Protein AF-N2BVR4-F1 (afdb_monomer_lite)

Structure (mmCIF, N/CA/C/O backbone):
data_AF-N2BVR4-F1
#
_entry.id   AF-N2BVR4-F1
#
loop_
_atom_site.group_PDB
_atom_site.id
_atom_site.type_symbol
_atom_site.label_atom_id
_atom_site.label_alt_id
_atom_site.label_comp_id
_atom_site.label_asym_id
_atom_site.label_entity_id
_atom_site.label_seq_id
_atom_site.pdbx_PDB_ins_code
_atom_site.Cartn_x
_atom_site.Cartn_y
_atom_site.Cartn_z
_atom_site.occupancy
_atom_site.B_iso_or_equiv
_atom_site.auth_seq_id
_atom_site.auth_comp_id
_atom_site.auth_asym_id
_atom_site.auth_atom_id
_atom_site.pdbx_PDB_model_num
ATOM 1 N N . MET A 1 1 ? -0.123 10.149 -19.091 1.00 64.06 1 MET A N 1
ATOM 2 C CA . MET A 1 1 ? 0.369 9.337 -17.965 1.00 64.06 1 MET A CA 1
ATOM 3 C C . MET A 1 1 ? 1.567 8.541 -18.438 1.00 64.06 1 MET A C 1
ATOM 5 O O . MET A 1 1 ? 1.485 7.956 -19.513 1.00 64.06 1 MET A O 1
ATOM 9 N N . SER A 1 2 ? 2.679 8.581 -17.705 1.00 88.75 2 SER A N 1
ATOM 10 C CA . SER A 1 2 ? 3.909 7.861 -18.072 1.00 88.75 2 SER A CA 1
ATOM 11 C C . SER A 1 2 ? 3.976 6.432 -17.514 1.00 88.75 2 SER A C 1
ATOM 13 O O . SER A 1 2 ? 4.759 5.619 -18.011 1.00 88.75 2 SER A O 1
ATOM 15 N N . 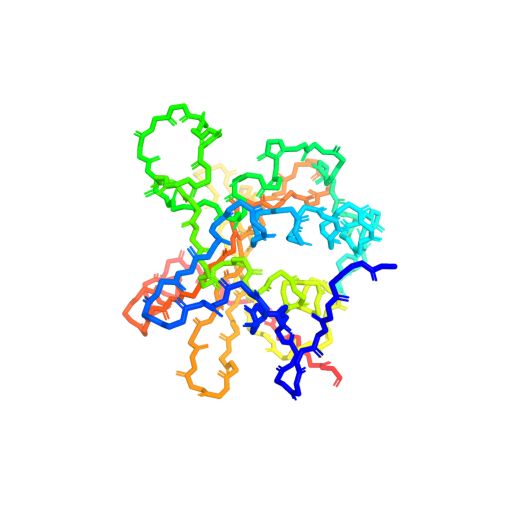TYR A 1 3 ? 3.127 6.110 -16.533 1.00 94.38 3 TYR A N 1
ATOM 16 C CA . TYR A 1 3 ? 3.014 4.784 -15.930 1.00 94.38 3 TYR A CA 1
ATOM 17 C C . TYR A 1 3 ? 1.960 3.899 -16.616 1.00 94.38 3 TYR A C 1
ATOM 19 O O . TYR A 1 3 ? 1.023 4.387 -17.249 1.00 94.38 3 TYR A O 1
ATOM 27 N N . SER A 1 4 ? 2.101 2.585 -16.445 1.00 95.88 4 SER A N 1
ATOM 28 C CA . SER A 1 4 ? 1.130 1.554 -16.837 1.00 95.88 4 SER A CA 1
ATOM 29 C C . SER A 1 4 ? 0.868 0.594 -15.675 1.00 95.88 4 SER A C 1
ATOM 31 O O . SER A 1 4 ? 1.645 0.531 -14.722 1.00 95.88 4 SER A O 1
ATOM 33 N N . ILE A 1 5 ? -0.246 -0.137 -15.745 1.00 96.69 5 ILE A N 1
ATOM 34 C CA . ILE A 1 5 ? -0.585 -1.221 -14.817 1.00 96.69 5 ILE A CA 1
ATOM 35 C C . ILE A 1 5 ? -0.453 -2.541 -15.574 1.00 96.69 5 ILE A C 1
ATOM 37 O O . ILE A 1 5 ? -0.951 -2.654 -16.695 1.00 96.69 5 ILE A O 1
ATOM 41 N N . ASP A 1 6 ? 0.233 -3.518 -14.989 1.00 95.31 6 ASP A N 1
ATOM 42 C CA . ASP A 1 6 ? 0.419 -4.833 -15.594 1.00 95.31 6 ASP A CA 1
ATOM 43 C C . ASP A 1 6 ? -0.846 -5.708 -15.487 1.00 95.31 6 ASP A C 1
ATOM 45 O O . ASP A 1 6 ? -1.824 -5.378 -14.812 1.00 95.31 6 ASP A O 1
ATOM 49 N N . ALA A 1 7 ? -0.825 -6.873 -16.139 1.00 92.50 7 ALA A N 1
ATOM 50 C CA . ALA A 1 7 ? -1.945 -7.818 -16.120 1.00 92.50 7 ALA A CA 1
ATOM 51 C C . ALA A 1 7 ? -2.257 -8.397 -14.722 1.00 92.50 7 ALA A C 1
ATOM 53 O O . ALA A 1 7 ? -3.303 -9.015 -14.530 1.00 92.50 7 ALA A O 1
ATOM 54 N N . SER A 1 8 ? -1.359 -8.227 -13.746 1.00 90.69 8 SER A N 1
ATOM 55 C CA . SER A 1 8 ? -1.571 -8.621 -12.351 1.00 90.69 8 SER A CA 1
ATOM 56 C C . SER A 1 8 ? -2.120 -7.489 -11.481 1.00 90.69 8 SER A C 1
ATOM 58 O O . SER A 1 8 ? -2.390 -7.731 -10.305 1.00 90.69 8 SER A O 1
ATOM 60 N N . GLY A 1 9 ? -2.322 -6.288 -12.032 1.00 92.88 9 GLY A N 1
ATOM 61 C CA . GLY A 1 9 ? -2.790 -5.128 -11.279 1.00 92.88 9 GLY A CA 1
ATOM 62 C C . GLY A 1 9 ? -1.681 -4.411 -10.506 1.00 92.88 9 GLY A C 1
ATOM 63 O O . GLY A 1 9 ? -1.979 -3.688 -9.556 1.00 92.88 9 GLY A O 1
ATOM 64 N N . TYR A 1 10 ? -0.413 -4.610 -10.873 1.00 95.75 10 TYR A N 1
ATOM 65 C CA . TYR A 1 10 ? 0.737 -3.921 -10.287 1.00 95.75 10 TYR A CA 1
ATOM 66 C C . TYR A 1 10 ? 1.239 -2.798 -11.187 1.00 95.75 10 TYR A C 1
ATOM 68 O O . TYR A 1 10 ? 0.970 -2.772 -12.383 1.00 95.75 10 TYR A O 1
ATOM 76 N N . LEU A 1 11 ? 1.968 -1.845 -10.604 1.00 97.19 11 LEU A N 1
ATOM 77 C CA . LEU A 1 11 ? 2.627 -0.797 -11.373 1.00 97.19 11 LEU A CA 1
ATOM 78 C C . LEU A 1 11 ? 3.675 -1.467 -12.260 1.00 97.19 11 LEU A C 1
ATOM 80 O O . LEU A 1 11 ? 4.574 -2.149 -11.764 1.00 97.19 11 LEU A O 1
ATOM 84 N N . ASP A 1 12 ? 3.540 -1.278 -13.564 1.00 96.75 12 ASP A N 1
ATOM 85 C CA . ASP A 1 12 ? 4.411 -1.888 -14.553 1.00 96.75 12 ASP A CA 1
ATOM 86 C C . ASP A 1 12 ? 5.767 -1.173 -14.567 1.00 96.75 12 ASP A C 1
ATOM 88 O O . ASP A 1 12 ? 5.909 -0.041 -15.036 1.00 96.75 12 ASP A O 1
ATOM 92 N N . LEU A 1 13 ? 6.773 -1.861 -14.031 1.00 95.88 13 LEU A N 1
ATOM 93 C CA . LEU A 1 13 ? 8.157 -1.395 -13.978 1.00 95.88 13 LEU A CA 1
ATOM 94 C C . LEU A 1 13 ? 9.025 -1.998 -15.087 1.00 95.88 13 LEU A C 1
ATOM 96 O O . LEU A 1 13 ? 10.242 -1.840 -15.042 1.00 95.88 13 LEU A O 1
ATOM 100 N N . SER A 1 14 ? 8.451 -2.687 -16.080 1.00 94.19 14 SER A N 1
ATOM 101 C CA . SER A 1 14 ? 9.217 -3.354 -17.148 1.00 94.19 14 SER A CA 1
ATOM 102 C C . SER A 1 14 ? 10.212 -2.411 -17.835 1.00 94.19 14 SER A C 1
ATOM 104 O O . SER A 1 14 ? 11.368 -2.772 -18.042 1.00 94.19 14 SER A O 1
ATOM 106 N N . LYS A 1 15 ? 9.808 -1.159 -18.084 1.00 93.19 15 LYS A N 1
ATOM 107 C CA . LYS A 1 15 ? 10.648 -0.106 -18.686 1.00 93.19 15 LYS A CA 1
ATOM 108 C C . LYS A 1 15 ? 11.812 0.352 -17.798 1.00 93.19 15 LYS A C 1
ATOM 110 O O . LYS A 1 15 ? 12.750 0.967 -18.302 1.00 93.19 15 LYS A O 1
ATOM 115 N N . CYS A 1 16 ? 11.753 0.087 -16.494 1.00 94.75 16 CYS A N 1
ATOM 116 C CA . CYS A 1 16 ? 12.830 0.397 -15.558 1.00 94.75 16 CYS A CA 1
ATOM 117 C C . CYS A 1 16 ? 13.961 -0.632 -15.632 1.00 94.75 16 CYS A C 1
ATOM 119 O O . CYS A 1 16 ? 15.093 -0.301 -15.292 1.00 94.75 16 CYS A O 1
ATOM 121 N N . TYR A 1 17 ? 13.698 -1.858 -16.086 1.00 92.75 17 TYR A N 1
ATOM 122 C CA . TYR A 1 17 ? 14.724 -2.892 -16.164 1.00 92.75 17 TYR A CA 1
ATOM 123 C C . TYR A 1 17 ? 15.531 -2.781 -17.462 1.00 92.75 17 TYR A C 1
ATOM 125 O O . TYR A 1 17 ? 14.990 -2.806 -18.566 1.00 92.75 17 TYR A O 1
ATOM 133 N N . LYS A 1 18 ? 16.856 -2.677 -17.326 1.00 87.00 18 LYS A N 1
ATOM 134 C CA . LYS A 1 18 ? 17.826 -2.704 -18.430 1.00 87.00 18 LYS A CA 1
ATOM 135 C C . LYS A 1 18 ? 18.870 -3.776 -18.122 1.00 87.00 18 LYS A C 1
ATOM 137 O O . LYS A 1 18 ? 19.803 -3.553 -17.351 1.00 87.00 18 LYS A O 1
ATOM 142 N N . GLY A 1 19 ? 18.692 -4.963 -18.703 1.00 85.00 19 GLY A N 1
ATOM 143 C CA . GLY A 1 19 ? 19.497 -6.139 -18.364 1.00 85.00 19 GLY A CA 1
ATOM 144 C C . GLY A 1 19 ? 19.236 -6.594 -16.925 1.00 85.00 19 GLY A C 1
ATOM 145 O O . GLY A 1 19 ? 18.087 -6.781 -16.539 1.00 85.00 19 GLY A O 1
ATOM 146 N N . LEU A 1 20 ? 20.297 -6.756 -16.129 1.00 81.25 20 LEU A N 1
ATOM 147 C CA . LEU A 1 20 ? 20.203 -7.162 -14.717 1.00 81.25 20 LEU A CA 1
ATOM 148 C C . LEU A 1 20 ? 19.953 -5.988 -13.751 1.00 81.25 20 LEU A C 1
ATOM 150 O O . LEU A 1 20 ? 19.767 -6.208 -12.557 1.00 81.25 20 LEU A O 1
ATOM 154 N N . GLY A 1 21 ? 19.985 -4.745 -14.241 1.00 87.31 21 GLY A N 1
ATOM 155 C CA . GLY A 1 21 ? 19.800 -3.542 -13.431 1.00 87.31 21 GLY A CA 1
ATOM 156 C C . GLY A 1 21 ? 18.393 -2.958 -13.546 1.00 87.31 21 GLY A C 1
ATOM 157 O O . GLY A 1 21 ? 17.755 -3.056 -14.594 1.00 87.31 21 GLY A O 1
ATOM 158 N N . CYS A 1 22 ? 17.937 -2.297 -12.480 1.00 92.38 22 CYS A N 1
ATOM 159 C CA . CYS A 1 22 ? 16.724 -1.482 -12.479 1.00 92.38 22 CYS A CA 1
ATOM 160 C C . CYS A 1 22 ? 17.088 0.003 -12.354 1.00 92.38 22 CYS A C 1
ATOM 162 O O . CYS A 1 22 ? 17.832 0.395 -11.456 1.00 92.38 22 CYS A O 1
ATOM 164 N N . ASP A 1 23 ? 16.522 0.835 -13.220 1.00 95.75 23 ASP A N 1
ATOM 165 C CA . ASP A 1 23 ? 16.571 2.289 -13.138 1.00 95.75 23 ASP A CA 1
ATOM 166 C C . ASP A 1 23 ? 15.647 2.770 -12.008 1.00 95.75 23 ASP A C 1
ATOM 168 O O . ASP A 1 23 ? 14.432 2.921 -12.170 1.00 95.75 23 ASP A O 1
ATOM 172 N N . LEU A 1 24 ? 16.232 2.957 -10.823 1.00 95.31 24 LEU A N 1
ATOM 173 C CA . LEU A 1 24 ? 15.505 3.355 -9.615 1.00 95.31 24 LEU A CA 1
ATOM 174 C C . LEU A 1 24 ? 15.000 4.802 -9.680 1.00 95.31 24 LEU A C 1
ATOM 176 O O . LEU A 1 24 ? 14.004 5.122 -9.032 1.00 95.31 24 LEU A O 1
ATOM 180 N N . PHE A 1 25 ? 15.632 5.671 -10.474 1.00 95.50 25 PHE A N 1
ATOM 181 C CA . PHE A 1 25 ? 15.134 7.030 -10.690 1.00 95.50 25 PHE A CA 1
ATOM 182 C C . PHE A 1 25 ? 13.867 7.011 -11.539 1.00 95.50 25 PHE A C 1
ATOM 184 O O . PHE A 1 25 ? 12.884 7.663 -11.185 1.00 95.50 25 PHE A O 1
ATOM 191 N N . LEU A 1 26 ? 13.852 6.207 -12.606 1.00 95.81 26 LEU A N 1
ATOM 192 C CA . LEU A 1 26 ? 12.653 6.024 -13.413 1.00 95.81 26 LEU A CA 1
ATOM 193 C C . LEU A 1 26 ? 11.526 5.378 -12.595 1.00 95.81 26 LEU A C 1
ATOM 195 O O . LEU A 1 26 ? 10.414 5.898 -12.590 1.00 95.81 26 LEU A O 1
ATOM 199 N N . ALA A 1 27 ? 11.810 4.306 -11.844 1.00 96.94 27 ALA A N 1
ATOM 200 C CA . ALA A 1 27 ? 10.814 3.659 -10.983 1.00 96.94 27 ALA A CA 1
ATOM 201 C C . ALA A 1 27 ? 10.236 4.631 -9.939 1.00 96.94 27 ALA A C 1
ATOM 203 O O . ALA A 1 27 ? 9.022 4.682 -9.731 1.00 96.94 27 ALA A O 1
ATOM 204 N N . SER A 1 28 ? 11.097 5.450 -9.325 1.00 96.69 28 SER A N 1
ATOM 205 C CA . SER A 1 28 ? 10.692 6.512 -8.406 1.00 96.69 28 SER A CA 1
ATOM 206 C C . SER A 1 28 ? 9.752 7.508 -9.093 1.00 96.69 28 SER A C 1
ATOM 208 O O . SER A 1 28 ? 8.644 7.720 -8.600 1.00 96.69 28 SER A O 1
ATOM 210 N N . SER A 1 29 ? 10.118 8.028 -10.269 1.00 96.69 29 SER A N 1
ATOM 211 C CA . SER A 1 29 ? 9.285 8.983 -11.013 1.00 96.69 29 SER A CA 1
ATOM 212 C C . SER A 1 29 ? 7.917 8.411 -11.394 1.00 96.69 29 SER A C 1
ATOM 214 O O . SER A 1 29 ? 6.905 9.076 -11.182 1.00 96.69 29 SER A O 1
ATOM 216 N N . LEU A 1 30 ? 7.868 7.175 -11.907 1.00 97.31 30 LEU A N 1
ATOM 217 C CA . LEU A 1 30 ? 6.611 6.510 -12.275 1.00 97.31 30 LEU A CA 1
ATOM 218 C C . LEU A 1 30 ? 5.701 6.329 -11.056 1.00 97.31 30 LEU A C 1
ATOM 220 O O . LEU A 1 30 ? 4.505 6.611 -11.109 1.00 97.31 30 LEU A O 1
ATOM 224 N N . SER A 1 31 ? 6.282 5.894 -9.936 1.00 97.38 31 SER A N 1
ATOM 225 C CA . SER A 1 31 ? 5.542 5.678 -8.692 1.00 97.38 31 SER A CA 1
ATOM 226 C C . SER A 1 31 ? 5.003 6.977 -8.096 1.00 97.38 31 SER A C 1
ATOM 228 O O . SER A 1 31 ? 3.892 6.994 -7.570 1.00 97.38 31 SER A O 1
ATOM 230 N N . LYS A 1 32 ? 5.769 8.069 -8.210 1.00 97.38 32 LYS A N 1
ATOM 231 C CA . LYS A 1 32 ? 5.372 9.400 -7.753 1.00 97.38 32 LYS A CA 1
ATOM 232 C C . LYS A 1 32 ? 4.208 9.924 -8.585 1.00 97.38 32 LYS A C 1
ATOM 234 O O . LYS A 1 32 ? 3.221 10.387 -8.021 1.00 97.38 32 LYS A O 1
ATOM 239 N N . GLU A 1 33 ? 4.290 9.799 -9.910 1.00 97.81 33 GLU A N 1
ATOM 240 C CA . GLU A 1 33 ? 3.196 10.187 -10.803 1.00 97.81 33 GLU A CA 1
ATOM 241 C C . GLU A 1 33 ? 1.919 9.396 -10.493 1.00 97.81 33 GLU A C 1
ATOM 243 O O . GLU A 1 33 ? 0.862 10.005 -10.328 1.00 97.81 33 GLU A O 1
ATOM 248 N N . PHE A 1 34 ? 2.010 8.069 -10.332 1.00 98.25 34 PHE A N 1
ATOM 249 C CA . PHE A 1 34 ? 0.868 7.245 -9.922 1.00 98.25 34 PHE A CA 1
ATOM 250 C C . PHE A 1 34 ? 0.286 7.719 -8.587 1.00 98.25 34 PHE A C 1
ATOM 252 O O . PHE A 1 34 ? -0.909 7.963 -8.478 1.00 98.25 34 PHE A O 1
ATOM 259 N N . TYR A 1 35 ? 1.126 7.905 -7.568 1.00 97.94 35 TYR A N 1
ATOM 260 C CA . TYR A 1 35 ? 0.682 8.307 -6.236 1.00 97.94 35 TYR A CA 1
ATOM 261 C C . TYR A 1 35 ? -0.105 9.629 -6.245 1.00 97.94 35 TYR A C 1
ATOM 263 O O . TYR A 1 35 ? -1.204 9.711 -5.690 1.00 97.94 35 TYR A O 1
ATOM 271 N N . PHE A 1 36 ? 0.422 10.660 -6.906 1.00 97.75 36 PHE A N 1
ATOM 272 C CA . PHE A 1 36 ? -0.225 11.973 -6.935 1.00 97.75 36 PHE A CA 1
ATOM 273 C C . PHE A 1 36 ? -1.429 12.049 -7.877 1.00 97.75 36 PHE A C 1
ATOM 275 O O . PHE A 1 36 ? -2.270 12.924 -7.690 1.00 97.75 36 PHE A O 1
ATOM 282 N N . SER A 1 37 ? -1.545 11.148 -8.855 1.00 97.38 37 SER A N 1
ATOM 283 C CA . SER A 1 37 ? -2.722 11.087 -9.732 1.00 97.38 37 SER A CA 1
ATOM 284 C C . SER A 1 37 ? -3.841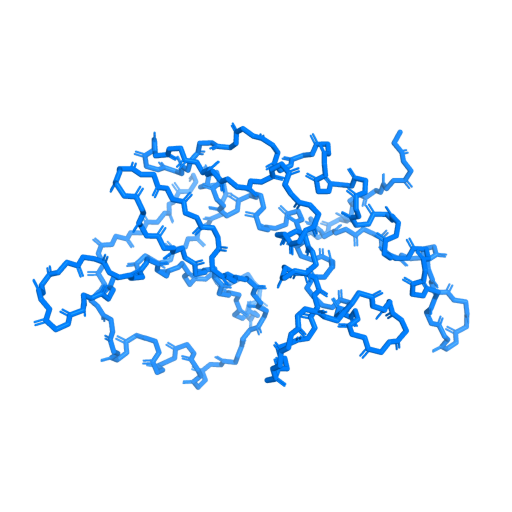 10.204 -9.178 1.00 97.38 37 SER A C 1
ATOM 286 O O . SER A 1 37 ? -5.009 10.544 -9.326 1.00 97.38 37 SER A O 1
ATOM 288 N N . GLU A 1 38 ? -3.506 9.102 -8.503 1.00 97.69 38 GLU A N 1
ATOM 289 C CA . GLU A 1 38 ? -4.463 8.020 -8.239 1.00 97.69 38 GLU A CA 1
ATOM 290 C C . GLU A 1 38 ? -4.797 7.800 -6.766 1.00 97.69 38 GLU A C 1
ATOM 292 O O . GLU A 1 38 ? -5.816 7.174 -6.466 1.00 97.69 38 GLU A O 1
ATOM 297 N N . LEU A 1 39 ? -3.950 8.267 -5.844 1.00 97.06 39 LEU A N 1
ATOM 298 C CA . LEU A 1 39 ? -4.131 8.056 -4.405 1.00 97.06 39 LEU A CA 1
ATOM 299 C C . LEU A 1 39 ? -4.639 9.307 -3.682 1.00 97.06 39 LEU A C 1
ATOM 301 O O . LEU A 1 39 ? -4.560 9.377 -2.466 1.00 97.06 39 LEU A O 1
ATOM 305 N N . GLN A 1 40 ? -5.169 10.300 -4.391 1.00 96.50 40 GLN A N 1
ATOM 306 C CA . GLN A 1 40 ? -5.695 11.516 -3.765 1.00 96.50 40 GLN A CA 1
ATOM 307 C C . GLN A 1 40 ? -7.177 11.366 -3.408 1.00 96.50 40 GLN A C 1
ATOM 309 O O . GLN A 1 40 ? -7.925 10.700 -4.121 1.00 96.50 40 GLN A O 1
ATOM 314 N N . ASN A 1 41 ? -7.603 12.019 -2.321 1.00 94.19 41 ASN A N 1
ATOM 315 C CA . ASN A 1 41 ? -9.008 12.112 -1.890 1.00 94.19 41 ASN A CA 1
ATOM 316 C C . ASN A 1 41 ? -9.735 10.757 -1.776 1.00 94.19 41 ASN A C 1
ATOM 318 O O . ASN A 1 41 ? -10.922 10.652 -2.087 1.00 94.19 41 ASN A O 1
ATOM 322 N N . LEU A 1 42 ? -9.025 9.710 -1.349 1.00 96.12 42 LEU A N 1
ATOM 323 C CA . LEU A 1 42 ? -9.607 8.380 -1.215 1.00 96.12 42 LEU A CA 1
ATOM 324 C C . LEU A 1 42 ? -10.583 8.313 -0.034 1.00 96.12 42 LEU A C 1
ATOM 326 O O . LEU A 1 42 ? -10.322 8.837 1.051 1.00 96.12 42 LEU A O 1
ATOM 330 N N . ILE A 1 43 ? -11.681 7.594 -0.252 1.00 97.44 43 ILE A N 1
ATOM 331 C CA . ILE A 1 43 ? -12.621 7.171 0.784 1.00 97.44 43 ILE A CA 1
ATOM 332 C C . ILE A 1 43 ? -12.444 5.665 0.940 1.00 97.44 43 ILE A C 1
ATOM 334 O O . ILE A 1 43 ? -12.495 4.926 -0.042 1.00 97.44 43 ILE A O 1
ATOM 338 N N . ALA A 1 44 ? -12.170 5.223 2.163 1.00 97.25 44 ALA A N 1
ATOM 339 C CA . ALA A 1 44 ? -11.965 3.822 2.474 1.00 97.25 44 ALA A CA 1
ATOM 340 C C . ALA A 1 44 ? -13.253 3.004 2.277 1.00 97.25 44 ALA A C 1
ATOM 342 O O . ALA A 1 44 ? -14.357 3.546 2.236 1.00 97.25 44 ALA A O 1
ATOM 343 N N . TRP A 1 45 ? -13.111 1.681 2.230 1.00 96.56 45 TRP A N 1
ATOM 344 C CA . TRP A 1 45 ? -14.208 0.716 2.075 1.00 96.56 45 TRP A CA 1
ATOM 345 C C . TRP A 1 45 ? -15.371 0.884 3.073 1.00 96.56 45 TRP A C 1
ATOM 347 O O . TRP A 1 45 ? -16.473 0.412 2.811 1.00 96.56 45 TRP A O 1
ATOM 357 N N . ASP A 1 46 ? -15.134 1.503 4.232 1.00 95.69 46 ASP A N 1
ATOM 358 C CA . ASP A 1 46 ? -16.132 1.744 5.279 1.00 95.69 46 ASP A CA 1
ATOM 359 C C . ASP A 1 46 ? -16.704 3.174 5.269 1.00 95.69 46 ASP A C 1
ATOM 361 O O . ASP A 1 46 ? -17.421 3.556 6.193 1.00 95.69 46 ASP A O 1
ATOM 365 N N . GLY A 1 47 ? -16.400 3.966 4.236 1.00 96.94 47 GLY A N 1
ATOM 366 C CA . GLY A 1 47 ? -16.842 5.355 4.100 1.00 96.94 47 GLY A CA 1
ATOM 367 C C . GLY A 1 47 ? -15.945 6.380 4.800 1.00 96.94 47 GLY A C 1
ATOM 368 O O . GLY A 1 47 ? -16.232 7.574 4.742 1.00 96.94 47 GLY A O 1
ATOM 369 N N . THR A 1 48 ? -14.855 5.956 5.446 1.00 97.06 48 THR A N 1
ATOM 370 C CA . THR A 1 48 ? -13.941 6.860 6.160 1.00 97.06 48 THR A CA 1
ATOM 371 C C . THR A 1 48 ? -12.964 7.547 5.204 1.00 97.06 48 THR A C 1
ATOM 373 O O . THR A 1 48 ? -12.311 6.887 4.396 1.00 97.06 48 THR A O 1
ATOM 376 N N . HIS A 1 49 ? -12.793 8.866 5.315 1.00 97.44 49 HIS A N 1
ATOM 377 C CA . HIS A 1 49 ? -11.797 9.600 4.527 1.00 97.44 49 HIS A CA 1
ATOM 378 C C . HIS A 1 49 ? -10.360 9.198 4.882 1.00 97.44 49 HIS A C 1
ATOM 380 O O . HIS A 1 49 ? -10.037 8.963 6.049 1.00 97.44 49 HIS A O 1
ATOM 386 N N . ILE A 1 50 ? -9.488 9.164 3.870 1.00 97.50 50 ILE A N 1
ATOM 387 C CA . ILE A 1 50 ? -8.048 8.960 4.042 1.00 97.50 50 ILE A CA 1
ATOM 388 C C . ILE A 1 50 ? -7.316 10.275 3.764 1.00 97.50 50 ILE A C 1
ATOM 390 O O . ILE A 1 50 ? -7.369 10.806 2.655 1.00 97.50 50 ILE A O 1
ATOM 394 N N . ILE A 1 51 ? -6.608 10.782 4.770 1.00 96.88 51 ILE A N 1
ATOM 395 C CA . ILE A 1 51 ? -5.923 12.080 4.733 1.00 96.88 51 ILE A CA 1
ATOM 396 C C . ILE A 1 51 ? -4.396 11.932 4.631 1.00 96.88 51 ILE A C 1
ATOM 398 O O . ILE A 1 51 ? -3.849 10.830 4.696 1.00 96.88 51 ILE A O 1
ATOM 402 N N . ASN A 1 52 ? -3.703 13.070 4.501 1.00 95.38 52 ASN A N 1
ATOM 403 C CA . ASN A 1 52 ? -2.247 13.210 4.335 1.00 95.38 52 ASN A CA 1
ATOM 404 C C . ASN A 1 52 ? -1.678 12.690 3.005 1.00 95.38 52 ASN A C 1
ATOM 406 O O . ASN A 1 52 ? -0.462 12.644 2.833 1.00 95.38 52 ASN A O 1
ATOM 410 N N . LEU A 1 53 ? -2.524 12.352 2.033 1.00 96.44 53 LEU A N 1
ATOM 411 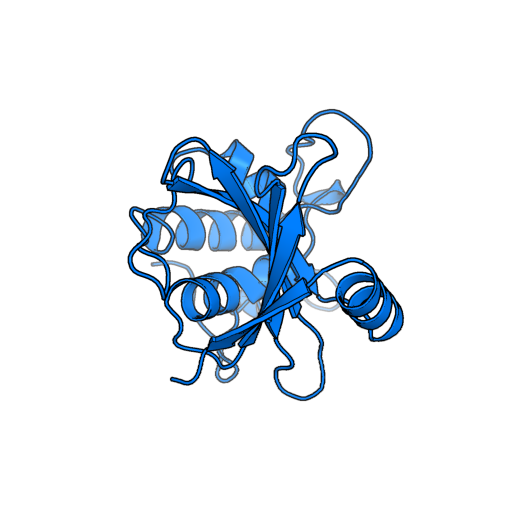C CA . LEU A 1 53 ? -2.068 11.825 0.745 1.00 96.44 53 LEU A CA 1
ATOM 412 C C . LEU A 1 53 ? -1.482 12.904 -0.187 1.00 96.44 53 LEU A C 1
ATOM 414 O O . LEU A 1 53 ? -0.793 12.573 -1.148 1.00 96.44 53 LEU A O 1
ATOM 418 N N . GLN A 1 54 ? -1.644 14.185 0.146 1.00 96.19 54 GLN A N 1
ATOM 419 C CA . GLN A 1 54 ? -1.089 15.321 -0.594 1.00 96.19 54 GLN A CA 1
ATOM 420 C C . GLN A 1 54 ? 0.422 15.530 -0.400 1.00 96.19 54 GLN A C 1
ATOM 422 O O . GLN A 1 54 ? 1.014 16.366 -1.081 1.00 96.19 54 GLN A O 1
ATOM 427 N N . TYR A 1 55 ? 1.058 14.824 0.541 1.00 94.94 55 TYR A N 1
ATOM 428 C CA . TYR A 1 55 ? 2.465 15.046 0.877 1.00 94.94 55 TYR A CA 1
ATOM 429 C C . TYR A 1 55 ? 3.402 14.044 0.201 1.00 94.94 55 TYR A C 1
ATOM 431 O O . TYR A 1 55 ? 3.168 12.835 0.195 1.00 94.94 55 TYR A O 1
ATOM 439 N N . GLU A 1 56 ? 4.532 14.548 -0.299 1.00 94.38 56 GLU A N 1
ATOM 440 C CA . GLU A 1 56 ? 5.598 13.715 -0.865 1.00 94.38 56 GLU A CA 1
ATOM 441 C C . GLU A 1 56 ? 6.270 12.822 0.186 1.00 94.38 56 GLU A C 1
ATOM 443 O O . GLU A 1 56 ? 6.674 11.705 -0.124 1.00 94.38 56 GLU A O 1
ATOM 448 N N . SER A 1 57 ? 6.343 13.277 1.438 1.00 91.75 57 SER A N 1
ATOM 449 C CA . SER A 1 57 ? 6.815 12.471 2.569 1.00 91.75 57 SER A CA 1
ATOM 450 C C . SER A 1 57 ? 5.985 11.197 2.740 1.00 91.75 57 SER A C 1
ATOM 452 O O . SER A 1 57 ? 6.524 10.102 2.878 1.00 91.75 57 SER A O 1
ATOM 454 N N . THR A 1 58 ? 4.659 11.302 2.611 1.00 93.38 58 THR A N 1
ATOM 455 C CA . THR A 1 58 ? 3.761 10.145 2.670 1.00 93.38 58 THR A CA 1
ATOM 456 C C . THR A 1 58 ? 4.011 9.174 1.520 1.00 93.38 58 THR A C 1
ATOM 458 O O . THR A 1 58 ? 4.070 7.968 1.758 1.00 93.38 58 THR A O 1
ATOM 461 N N . TRP A 1 59 ? 4.256 9.667 0.303 1.00 95.50 59 TRP A N 1
ATOM 462 C CA . TRP A 1 59 ? 4.702 8.808 -0.797 1.00 95.50 59 TRP A CA 1
ATOM 463 C C . TRP A 1 59 ? 6.021 8.103 -0.463 1.00 95.50 59 TRP A C 1
ATOM 465 O O . TRP A 1 59 ? 6.072 6.873 -0.521 1.00 95.50 59 TRP A O 1
ATOM 475 N N . TRP A 1 60 ? 7.053 8.842 -0.040 1.00 93.56 60 TRP A N 1
ATOM 476 C CA . TRP A 1 60 ? 8.351 8.277 0.342 1.00 93.56 60 TRP A CA 1
ATOM 477 C C . TRP A 1 60 ? 8.217 7.189 1.406 1.00 93.56 60 TRP A C 1
ATOM 479 O O . TRP A 1 60 ? 8.811 6.118 1.274 1.00 93.56 60 TRP A O 1
ATOM 489 N N . HIS A 1 61 ? 7.392 7.413 2.423 1.00 91.25 61 HIS A N 1
ATOM 490 C CA . HIS A 1 61 ? 7.119 6.445 3.483 1.00 91.25 61 HIS A CA 1
ATOM 491 C C . HIS A 1 61 ? 6.447 5.153 2.978 1.00 91.25 61 HIS A C 1
ATOM 493 O O . HIS A 1 61 ? 6.658 4.053 3.515 1.00 91.25 61 HIS A O 1
ATOM 499 N N . LEU A 1 62 ? 5.644 5.250 1.916 1.00 93.88 62 LEU A N 1
ATOM 500 C CA . LEU A 1 62 ? 4.996 4.099 1.288 1.00 93.88 62 LEU A CA 1
ATOM 501 C C . LEU A 1 62 ? 5.921 3.311 0.368 1.00 93.88 62 LEU A C 1
ATOM 503 O O . LEU A 1 62 ? 5.769 2.094 0.304 1.00 93.88 62 LEU A O 1
ATOM 507 N N . VAL A 1 63 ? 6.862 3.968 -0.311 1.00 94.69 63 VAL A N 1
ATOM 508 C CA . VAL A 1 63 ? 7.715 3.319 -1.320 1.00 94.69 63 VAL A CA 1
ATOM 509 C C . VAL A 1 63 ? 9.128 2.993 -0.844 1.00 94.69 63 VAL A C 1
ATOM 511 O O . VAL A 1 63 ? 9.861 2.326 -1.566 1.00 94.69 63 VAL A O 1
ATOM 514 N N . SER A 1 64 ? 9.533 3.442 0.345 1.00 91.88 64 SER A N 1
ATOM 515 C CA . SER A 1 64 ? 10.882 3.191 0.873 1.00 91.88 64 SER A CA 1
ATOM 516 C C . SER A 1 64 ? 10.983 1.903 1.683 1.00 91.88 64 SER A C 1
ATOM 518 O O . SER A 1 64 ? 9.997 1.407 2.215 1.00 91.88 64 SER A O 1
ATOM 520 N N . ARG A 1 65 ? 12.192 1.388 1.882 1.00 87.25 65 ARG A N 1
ATOM 521 C CA . ARG A 1 65 ? 12.476 0.370 2.899 1.00 87.25 65 ARG A CA 1
ATOM 522 C C . ARG A 1 65 ? 12.209 0.933 4.296 1.00 87.25 65 ARG A C 1
ATOM 524 O O . ARG A 1 65 ? 12.427 2.116 4.556 1.00 87.25 65 ARG A O 1
ATOM 531 N N . HIS A 1 66 ? 11.753 0.076 5.207 1.00 76.38 66 HIS A N 1
ATOM 532 C CA . HIS A 1 66 ? 11.628 0.440 6.619 1.00 76.38 66 HIS A CA 1
ATOM 533 C C . HIS A 1 66 ? 13.013 0.488 7.260 1.00 76.38 66 HIS A C 1
ATOM 535 O O . HIS A 1 66 ? 13.590 -0.549 7.579 1.00 76.38 66 HIS A O 1
ATOM 541 N N . GLU A 1 67 ? 13.537 1.691 7.465 1.00 68.56 67 GLU A N 1
ATOM 542 C CA . GLU A 1 67 ? 14.793 1.921 8.178 1.00 68.56 67 GLU A CA 1
ATOM 543 C C . GLU A 1 67 ? 14.556 2.803 9.407 1.00 68.56 67 GLU A C 1
ATOM 545 O O . GLU A 1 67 ? 13.735 3.720 9.387 1.00 68.56 67 GLU A O 1
ATOM 550 N N . MET A 1 68 ? 15.284 2.539 10.497 1.00 57.19 68 MET A N 1
ATOM 551 C CA . MET A 1 68 ? 15.254 3.416 11.669 1.00 57.19 68 MET A CA 1
ATOM 552 C C . MET A 1 68 ? 15.991 4.727 11.356 1.00 57.19 68 MET A C 1
ATOM 554 O O . MET A 1 68 ? 17.176 4.707 11.027 1.00 57.19 68 MET A O 1
ATOM 558 N N . GLY A 1 69 ? 15.306 5.868 11.467 1.00 60.62 69 GLY A N 1
ATOM 559 C CA . GLY A 1 69 ? 15.889 7.195 11.241 1.00 60.62 69 GLY A CA 1
ATOM 560 C C . GLY A 1 69 ? 14.926 8.177 10.570 1.00 60.62 69 GLY A C 1
ATOM 561 O O . GLY A 1 69 ? 13.751 7.874 10.384 1.00 60.62 69 GLY A O 1
ATOM 562 N N . ARG A 1 70 ? 15.419 9.379 10.234 1.00 58.22 70 ARG A N 1
ATOM 563 C CA . ARG A 1 70 ? 14.658 10.374 9.451 1.00 58.22 70 ARG A CA 1
ATOM 564 C C . ARG A 1 70 ? 14.329 9.831 8.058 1.00 58.22 70 ARG A C 1
ATOM 566 O O . ARG A 1 70 ? 15.072 8.996 7.550 1.00 58.22 70 ARG A O 1
ATOM 573 N N . GLU A 1 71 ? 13.268 10.358 7.443 1.00 62.12 71 GLU A N 1
ATOM 574 C CA . GLU A 1 71 ? 12.915 10.073 6.047 1.00 62.12 71 GLU A CA 1
ATOM 575 C C . GLU A 1 71 ? 14.122 10.267 5.136 1.00 62.12 71 GLU A C 1
ATOM 577 O O . GLU A 1 71 ? 14.747 11.331 5.113 1.00 62.12 71 GLU A O 1
ATOM 582 N N . LYS A 1 72 ? 14.458 9.216 4.391 1.00 67.25 72 LYS A N 1
ATOM 583 C CA . LYS A 1 72 ? 15.609 9.225 3.509 1.00 67.25 72 LYS A CA 1
ATOM 584 C C . LYS A 1 72 ? 15.141 9.259 2.053 1.00 67.25 72 LYS A C 1
ATOM 586 O O . LYS A 1 72 ? 14.725 8.256 1.485 1.00 67.25 72 LYS A O 1
ATOM 591 N N . MET A 1 73 ? 15.230 10.435 1.440 1.00 80.81 73 MET A N 1
ATOM 592 C CA . MET A 1 73 ? 14.718 10.722 0.093 1.00 80.81 73 MET A CA 1
ATOM 593 C C . MET A 1 73 ? 15.777 10.454 -0.988 1.00 80.81 73 MET A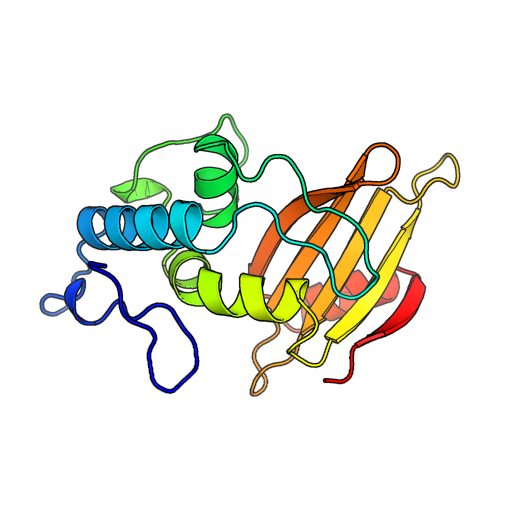 C 1
ATOM 595 O O . MET A 1 73 ? 16.181 11.350 -1.723 1.00 80.81 73 MET A O 1
ATOM 599 N N . ASN A 1 74 ? 16.289 9.221 -1.051 1.00 84.88 74 ASN A N 1
ATOM 600 C CA . ASN A 1 74 ? 17.241 8.811 -2.093 1.00 84.88 74 ASN A CA 1
ATOM 601 C C . ASN A 1 74 ? 16.757 7.512 -2.754 1.00 84.88 74 ASN A C 1
ATOM 603 O O . ASN A 1 74 ? 16.774 6.468 -2.092 1.00 84.88 74 ASN A O 1
ATOM 607 N N . PRO A 1 75 ? 16.353 7.554 -4.040 1.00 84.62 75 PRO A N 1
ATOM 608 C CA . PRO A 1 75 ? 15.867 6.375 -4.743 1.00 84.62 75 PRO A CA 1
ATOM 609 C C . PRO A 1 75 ? 16.871 5.220 -4.763 1.00 84.62 75 PRO A C 1
ATOM 611 O O . PRO A 1 75 ? 16.472 4.068 -4.646 1.00 84.62 75 PRO A O 1
ATOM 614 N N . LEU A 1 76 ? 18.169 5.518 -4.876 1.00 86.38 76 LEU A N 1
ATOM 615 C CA . LEU A 1 76 ? 19.208 4.500 -5.053 1.00 86.38 76 LEU A CA 1
ATOM 616 C C . LEU A 1 76 ? 19.400 3.610 -3.828 1.00 86.38 76 LEU A C 1
ATOM 618 O O . LEU A 1 76 ? 19.792 2.454 -3.957 1.00 86.38 76 LEU A O 1
ATOM 622 N N . THR A 1 77 ? 19.154 4.151 -2.639 1.00 84.19 77 THR A N 1
ATOM 623 C CA . THR A 1 77 ? 19.445 3.461 -1.380 1.00 84.19 77 THR A CA 1
ATOM 624 C C . THR A 1 77 ? 18.186 3.051 -0.633 1.00 84.19 77 THR A C 1
ATOM 626 O O . THR A 1 77 ? 18.229 2.082 0.120 1.00 84.19 77 THR A O 1
ATOM 629 N N . HIS A 1 78 ? 17.068 3.751 -0.838 1.00 89.19 78 HIS A N 1
ATOM 630 C CA . HIS A 1 78 ? 15.884 3.570 0.002 1.00 89.19 78 HIS A CA 1
ATOM 631 C C . HIS A 1 78 ? 14.675 3.032 -0.743 1.00 89.19 78 HIS A C 1
ATOM 633 O O . HIS A 1 78 ? 13.809 2.466 -0.086 1.00 89.19 78 HIS A O 1
ATOM 639 N N . LEU A 1 79 ? 14.594 3.168 -2.070 1.00 92.94 79 LEU A N 1
ATOM 640 C CA . LEU A 1 79 ? 13.421 2.708 -2.807 1.00 92.94 79 LEU A CA 1
ATOM 641 C C . LEU A 1 79 ? 13.270 1.185 -2.685 1.00 92.94 79 LEU A C 1
ATOM 643 O O . LEU A 1 79 ? 14.212 0.417 -2.891 1.00 92.94 79 LEU A O 1
ATOM 647 N N . ASP A 1 80 ? 12.062 0.750 -2.356 1.00 94.06 80 ASP A N 1
ATOM 648 C CA . ASP A 1 80 ? 11.672 -0.649 -2.315 1.00 94.06 80 ASP A CA 1
ATOM 649 C C . ASP A 1 80 ? 10.757 -0.947 -3.506 1.00 94.06 80 ASP A C 1
ATOM 651 O O . ASP A 1 80 ? 9.583 -0.570 -3.526 1.00 94.06 80 ASP A O 1
ATOM 655 N N . LEU A 1 81 ? 11.301 -1.638 -4.510 1.00 95.06 81 LEU A N 1
ATOM 656 C CA . LEU A 1 81 ? 10.582 -1.969 -5.741 1.00 95.06 81 LEU A CA 1
ATOM 657 C C . LEU A 1 81 ? 9.330 -2.818 -5.488 1.00 95.06 81 LEU A C 1
ATOM 659 O O . LEU A 1 81 ? 8.341 -2.679 -6.208 1.00 95.06 81 LEU A O 1
ATOM 663 N N . GLU A 1 82 ? 9.329 -3.647 -4.443 1.00 94.00 82 GLU A N 1
ATOM 664 C CA . GLU A 1 82 ? 8.175 -4.471 -4.092 1.00 94.00 82 GLU A CA 1
ATOM 665 C C . GLU A 1 82 ? 7.034 -3.637 -3.499 1.00 94.00 82 GLU A C 1
ATOM 667 O O . GLU A 1 82 ? 5.858 -3.981 -3.669 1.00 94.00 82 GLU A O 1
ATOM 672 N N . ARG A 1 83 ? 7.360 -2.524 -2.835 1.00 95.25 83 ARG A N 1
ATOM 673 C CA . ARG A 1 83 ? 6.370 -1.551 -2.360 1.00 95.25 83 ARG A CA 1
ATOM 674 C C . ARG A 1 83 ? 5.913 -0.638 -3.495 1.00 95.25 83 ARG A C 1
ATOM 676 O O . ARG A 1 83 ? 4.709 -0.451 -3.658 1.00 95.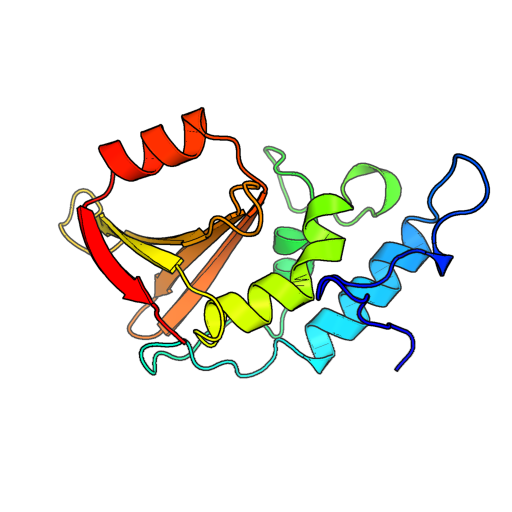25 83 ARG A O 1
ATOM 683 N N . VAL A 1 84 ? 6.844 -0.159 -4.327 1.00 96.75 84 VAL A N 1
ATOM 684 C CA . VAL A 1 84 ? 6.549 0.649 -5.525 1.00 96.75 84 VAL A CA 1
ATOM 685 C C . VAL A 1 84 ? 5.538 -0.054 -6.424 1.00 96.75 84 VAL A C 1
ATOM 687 O O . VAL A 1 84 ? 4.499 0.522 -6.750 1.00 96.75 84 VAL A O 1
ATOM 690 N N . LYS A 1 85 ? 5.799 -1.317 -6.788 1.00 95.94 85 LYS A N 1
ATOM 691 C CA . LYS A 1 85 ? 4.927 -2.044 -7.716 1.00 95.94 85 LYS A CA 1
ATOM 692 C C . LYS A 1 85 ? 3.516 -2.276 -7.168 1.00 95.94 85 LYS A C 1
ATOM 694 O O . LYS A 1 85 ? 2.580 -2.466 -7.934 1.00 95.94 85 LYS A O 1
ATOM 699 N N . ARG A 1 86 ? 3.329 -2.229 -5.845 1.00 95.88 86 ARG A N 1
ATOM 700 C CA . ARG A 1 86 ? 2.045 -2.497 -5.177 1.00 95.88 86 ARG A CA 1
ATOM 701 C C . ARG A 1 86 ? 1.227 -1.245 -4.855 1.00 95.88 86 ARG A C 1
ATOM 703 O O . ARG A 1 86 ? 0.156 -1.391 -4.278 1.00 95.88 86 ARG A O 1
ATOM 710 N N . LEU A 1 87 ? 1.645 -0.037 -5.247 1.00 97.50 87 LEU A N 1
ATOM 711 C CA . LEU A 1 87 ? 0.805 1.165 -5.081 1.00 97.50 87 LEU A CA 1
ATOM 712 C C . LEU A 1 87 ? -0.603 1.030 -5.704 1.00 97.50 87 LEU A C 1
ATOM 714 O O . LEU A 1 87 ? -1.570 1.453 -5.067 1.00 97.50 87 LEU A O 1
ATOM 718 N N . PRO A 1 88 ? -0.782 0.406 -6.884 1.00 97.31 88 PRO A N 1
ATOM 719 C CA . PRO A 1 88 ? -2.120 0.186 -7.424 1.00 97.31 88 PRO A CA 1
ATOM 720 C C . PRO A 1 88 ? -2.926 -0.820 -6.600 1.00 97.31 88 PRO A C 1
ATOM 722 O O . PRO A 1 88 ? -4.101 -0.579 -6.331 1.00 97.31 88 PRO A O 1
ATOM 725 N N . LEU A 1 89 ? -2.292 -1.892 -6.107 1.00 96.06 89 LEU A N 1
ATOM 726 C CA . LEU A 1 89 ? -2.927 -2.820 -5.167 1.00 96.06 89 LEU A CA 1
ATOM 727 C C . LEU A 1 89 ? -3.360 -2.093 -3.885 1.00 96.06 89 LEU A C 1
ATOM 729 O O . LEU A 1 89 ? -4.484 -2.295 -3.438 1.00 96.06 89 LEU A O 1
ATOM 733 N N . LEU A 1 90 ? -2.520 -1.211 -3.328 1.00 97.25 90 LEU A N 1
ATOM 734 C CA . LEU A 1 90 ? -2.876 -0.379 -2.175 1.00 97.25 90 LEU A CA 1
ATOM 735 C C . LEU A 1 90 ? -4.172 0.395 -2.434 1.00 97.25 90 LEU A C 1
ATOM 737 O O . LEU A 1 90 ? -5.075 0.331 -1.606 1.00 97.25 90 LEU A O 1
ATOM 741 N N . LYS A 1 91 ? -4.305 1.056 -3.594 1.00 97.50 91 LYS A N 1
ATOM 742 C CA . LYS A 1 91 ? -5.549 1.745 -3.983 1.00 97.50 91 LYS A CA 1
ATOM 743 C C . LYS A 1 91 ? -6.749 0.800 -3.923 1.00 97.50 91 LYS A C 1
ATOM 745 O O . LYS A 1 91 ? -7.742 1.112 -3.274 1.00 97.50 91 LYS A O 1
ATOM 750 N N . GLN A 1 92 ? -6.650 -0.360 -4.573 1.00 96.56 92 GLN A N 1
ATOM 751 C CA . GLN A 1 92 ? -7.755 -1.321 -4.644 1.00 96.56 92 GLN A CA 1
ATOM 752 C C . GLN A 1 92 ? -8.145 -1.858 -3.262 1.00 96.56 92 GLN A C 1
ATOM 754 O O . GLN A 1 92 ? -9.327 -2.001 -2.965 1.00 96.56 92 GLN A O 1
ATOM 759 N N . VAL A 1 93 ? -7.161 -2.101 -2.395 1.00 95.94 93 VAL A N 1
ATOM 760 C CA . VAL A 1 93 ? -7.386 -2.532 -1.011 1.00 95.94 93 VAL A CA 1
ATOM 761 C C . VAL A 1 93 ? -8.102 -1.453 -0.201 1.00 95.94 93 VAL A C 1
ATOM 763 O O . VAL A 1 93 ? -9.073 -1.758 0.486 1.00 95.94 93 VAL A O 1
ATOM 766 N N . LEU A 1 94 ? -7.654 -0.197 -0.286 1.00 96.94 94 LEU A N 1
ATOM 767 C CA . LEU A 1 94 ? -8.266 0.914 0.448 1.00 96.94 94 LEU A CA 1
ATOM 768 C C . LEU A 1 94 ? -9.715 1.148 0.020 1.00 96.94 94 LEU A C 1
ATOM 770 O O . LEU A 1 94 ? -10.560 1.395 0.871 1.00 96.94 94 LEU A O 1
ATOM 774 N N . LEU A 1 95 ? -10.009 1.018 -1.273 1.00 97.00 95 LEU A N 1
ATOM 775 C CA . LEU A 1 95 ? -11.362 1.160 -1.815 1.00 97.00 95 LEU A CA 1
ATOM 776 C C . LEU A 1 95 ? -12.266 -0.052 -1.536 1.00 97.00 95 LEU A C 1
ATOM 778 O O . LEU A 1 95 ? -13.463 0.013 -1.785 1.00 97.00 95 LEU A O 1
ATOM 782 N N . GLY A 1 96 ? -11.716 -1.154 -1.021 1.00 95.62 96 GLY A N 1
ATOM 783 C CA . GLY A 1 96 ? -12.468 -2.378 -0.747 1.00 95.62 96 GLY A CA 1
ATOM 784 C C . GLY A 1 96 ? -12.698 -3.281 -1.963 1.00 95.62 96 GLY A C 1
ATOM 785 O O . GLY A 1 96 ? -13.447 -4.247 -1.872 1.00 95.62 96 GLY A O 1
ATOM 786 N N . ASN A 1 97 ? -12.008 -3.022 -3.074 1.00 95.19 97 ASN A N 1
ATOM 787 C CA . ASN A 1 97 ? -12.112 -3.793 -4.319 1.00 95.19 97 ASN A CA 1
ATOM 788 C C . ASN A 1 97 ? -11.312 -5.107 -4.287 1.00 95.19 97 ASN A C 1
ATOM 790 O O . ASN A 1 97 ? -11.293 -5.857 -5.261 1.00 95.19 97 ASN A O 1
ATOM 794 N N . VAL A 1 98 ? -10.626 -5.394 -3.177 1.00 93.56 98 VAL A N 1
ATOM 795 C CA . VAL A 1 98 ? -9.912 -6.653 -2.944 1.00 93.56 98 VAL A CA 1
ATOM 796 C C . VAL A 1 98 ? -10.362 -7.239 -1.616 1.00 93.56 98 VAL A C 1
ATOM 798 O O . VAL A 1 98 ? -10.512 -6.528 -0.622 1.00 93.56 98 VAL A O 1
ATOM 801 N N . ALA A 1 99 ? -10.552 -8.558 -1.589 1.00 94.00 99 ALA A N 1
ATOM 802 C CA . ALA A 1 99 ? -10.885 -9.265 -0.365 1.00 94.00 99 ALA A CA 1
ATOM 803 C C . ALA A 1 99 ? -9.772 -9.106 0.684 1.00 94.00 99 ALA A C 1
ATOM 805 O O . ALA A 1 99 ? -8.607 -9.397 0.417 1.00 94.00 99 ALA A O 1
ATOM 806 N N . ALA A 1 100 ? -10.147 -8.695 1.893 1.00 95.50 100 ALA A N 1
ATOM 807 C CA . ALA A 1 100 ? -9.221 -8.497 3.004 1.00 95.50 100 ALA A CA 1
ATOM 808 C C . ALA A 1 100 ? -9.870 -8.896 4.331 1.00 95.50 100 ALA A C 1
ATOM 810 O O . ALA A 1 100 ? -11.077 -8.729 4.518 1.00 95.50 100 ALA A O 1
ATOM 811 N N . ASP A 1 101 ? -9.070 -9.392 5.268 1.00 95.69 101 ASP A N 1
ATOM 812 C CA . ASP A 1 101 ? -9.483 -9.541 6.661 1.00 95.69 101 ASP A CA 1
ATOM 813 C C . ASP A 1 101 ? -9.061 -8.289 7.445 1.00 95.69 101 ASP A C 1
ATOM 815 O O . ASP A 1 101 ? -7.910 -7.849 7.368 1.00 95.69 101 ASP A O 1
ATOM 819 N N . VAL A 1 102 ? -9.994 -7.714 8.204 1.00 96.38 102 VAL A N 1
ATOM 820 C CA . VAL A 1 102 ? -9.788 -6.478 8.965 1.00 96.38 102 VAL A CA 1
ATOM 821 C C . VAL A 1 102 ? -9.539 -6.811 10.430 1.00 96.38 102 VAL A C 1
ATOM 823 O O . VAL A 1 102 ? -10.329 -7.502 11.080 1.00 96.38 102 VAL A O 1
ATOM 826 N N . TYR A 1 103 ? -8.453 -6.268 10.963 1.00 96.25 103 TYR A N 1
ATOM 827 C CA . TYR A 1 103 ? -8.052 -6.405 12.354 1.00 96.25 103 TYR A CA 1
ATOM 828 C C . TYR A 1 103 ? -7.878 -5.033 12.998 1.00 96.25 103 TYR A C 1
ATOM 830 O O . TYR A 1 103 ? -7.404 -4.096 12.360 1.00 96.25 103 TYR A O 1
ATOM 838 N N . LYS A 1 104 ? -8.203 -4.909 14.286 1.00 94.88 104 LYS A N 1
ATOM 839 C CA . LYS A 1 104 ? -7.991 -3.677 15.056 1.00 94.88 104 LYS A CA 1
ATOM 840 C C . LYS A 1 104 ? -7.092 -3.929 16.260 1.00 94.88 104 LYS A C 1
ATOM 842 O O . LYS A 1 104 ? -7.231 -4.931 16.960 1.00 94.88 104 LYS A O 1
ATOM 847 N N . GLN A 1 105 ? -6.179 -2.996 16.505 1.00 92.50 105 GLN A N 1
ATOM 848 C CA . GLN A 1 105 ? -5.396 -2.906 17.734 1.00 92.50 105 GLN A CA 1
ATOM 849 C C . GLN A 1 105 ? -5.818 -1.667 18.505 1.00 92.50 105 GLN A C 1
ATOM 851 O O . GLN A 1 105 ? -5.933 -0.581 17.934 1.00 92.50 105 GLN A O 1
ATOM 856 N N . THR A 1 106 ? -6.027 -1.830 19.805 1.00 90.62 106 THR A N 1
ATOM 857 C CA . THR A 1 106 ? -6.281 -0.729 20.728 1.00 90.62 106 THR A CA 1
ATOM 858 C C . THR A 1 106 ? -5.019 -0.414 21.522 1.00 90.62 106 THR A C 1
ATOM 860 O O . THR A 1 106 ? -4.238 -1.299 21.871 1.00 90.62 106 THR A O 1
ATOM 863 N N . ASN A 1 107 ? -4.787 0.867 21.801 1.00 87.31 107 ASN A N 1
ATOM 864 C CA . ASN A 1 107 ? -3.704 1.277 22.688 1.00 87.31 107 ASN A CA 1
ATOM 865 C C . ASN A 1 107 ? -4.067 1.019 24.161 1.00 87.31 107 ASN A C 1
ATOM 867 O O . ASN A 1 107 ? -5.201 0.686 24.504 1.00 87.31 107 ASN A O 1
ATOM 871 N N . LYS A 1 108 ? -3.109 1.264 25.066 1.00 85.62 108 LYS A N 1
ATOM 872 C CA . LYS A 1 108 ? -3.294 1.1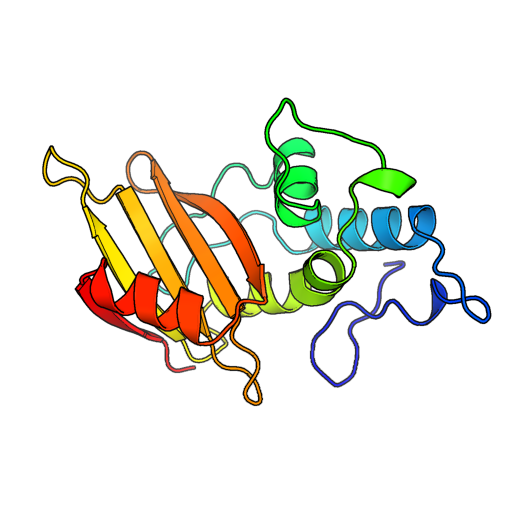24 26.526 1.00 85.62 108 LYS A CA 1
ATOM 873 C C . LYS A 1 108 ? -4.453 1.956 27.105 1.00 85.62 108 LYS A C 1
ATOM 875 O O . LYS A 1 108 ? -4.858 1.708 28.231 1.00 85.62 108 LYS A O 1
ATOM 880 N N . LYS A 1 109 ? -4.964 2.949 26.367 1.00 86.12 109 LYS A N 1
ATOM 881 C CA . LYS A 1 109 ? -6.093 3.809 26.758 1.00 86.12 109 LYS A CA 1
ATOM 882 C C . LYS A 1 109 ? -7.429 3.347 26.153 1.00 86.12 109 LYS A C 1
ATOM 884 O O . LYS A 1 109 ? -8.400 4.092 26.212 1.00 86.12 109 LYS A O 1
ATOM 889 N N . GLY A 1 110 ? -7.473 2.173 25.517 1.00 81.81 110 GLY A N 1
ATOM 890 C CA . GLY A 1 110 ? -8.679 1.607 24.905 1.00 81.81 110 GLY A CA 1
ATOM 891 C C . GLY A 1 110 ? -9.097 2.247 23.577 1.00 81.81 110 GLY A C 1
ATOM 892 O O . GLY A 1 110 ? -10.129 1.875 23.028 1.00 81.81 110 GLY A O 1
ATOM 893 N N . LYS A 1 111 ? -8.315 3.187 23.029 1.00 85.00 111 LYS A N 1
ATOM 894 C CA . LYS A 1 111 ? -8.604 3.809 21.725 1.00 85.00 111 LYS A CA 1
ATOM 895 C C . LYS A 1 111 ? -8.023 2.971 20.593 1.00 85.00 111 LYS A C 1
ATOM 897 O O . LYS A 1 111 ? -6.946 2.401 20.762 1.00 85.00 111 LYS A O 1
ATOM 902 N N . ILE A 1 112 ? -8.702 2.937 19.443 1.00 85.25 112 ILE A N 1
ATOM 903 C CA . ILE A 1 112 ? -8.172 2.314 18.221 1.00 85.25 112 ILE A CA 1
ATOM 904 C C . ILE A 1 112 ? -6.858 3.012 17.863 1.00 85.25 112 ILE A C 1
ATOM 906 O O . ILE A 1 112 ? -6.818 4.227 17.695 1.00 85.25 112 ILE A O 1
ATOM 910 N N . ASP A 1 113 ? -5.786 2.232 17.792 1.00 86.31 113 ASP A N 1
ATOM 911 C CA . ASP A 1 113 ? -4.455 2.698 17.416 1.00 86.31 113 ASP A CA 1
ATOM 912 C C . ASP A 1 113 ? -4.169 2.360 15.954 1.00 86.31 113 ASP A C 1
ATOM 914 O O . ASP A 1 113 ? -3.797 3.230 15.167 1.00 86.31 113 ASP A O 1
ATOM 918 N N . VAL A 1 114 ? -4.399 1.098 15.578 1.00 91.81 114 VAL A N 1
ATOM 919 C CA . VAL A 1 114 ? -4.106 0.595 14.235 1.00 91.81 114 VAL A CA 1
ATOM 920 C C . VAL A 1 114 ? -5.273 -0.232 13.715 1.00 91.81 114 VAL A C 1
ATOM 922 O O . VAL A 1 114 ? -5.738 -1.147 14.397 1.00 91.81 114 VAL A O 1
ATOM 925 N N . VAL A 1 115 ? -5.700 0.050 12.487 1.00 94.88 115 VAL A N 1
ATOM 926 C CA . VAL A 1 115 ? -6.534 -0.844 11.678 1.00 94.88 115 VAL A CA 1
ATOM 927 C C . VAL A 1 115 ? -5.623 -1.526 10.664 1.00 94.88 115 VAL A C 1
ATOM 929 O O . VAL A 1 115 ? -4.860 -0.865 9.967 1.00 94.88 115 VAL A O 1
ATOM 932 N N . GLN A 1 116 ? -5.644 -2.851 10.623 1.00 95.06 116 GLN A N 1
ATOM 933 C CA . GLN A 1 116 ? -4.761 -3.660 9.792 1.00 95.06 116 GLN A CA 1
ATOM 934 C C . GLN A 1 116 ? -5.598 -4.472 8.824 1.00 95.06 116 GLN A C 1
ATOM 936 O O . GLN A 1 116 ? -6.472 -5.234 9.236 1.00 95.06 116 GLN A O 1
ATOM 941 N N . LEU A 1 117 ? -5.304 -4.306 7.546 1.00 94.38 117 LEU A N 1
ATOM 942 C CA . LEU A 1 117 ? -5.880 -5.083 6.468 1.00 94.38 117 LEU A CA 1
ATOM 943 C C . LEU A 1 117 ? -4.872 -6.160 6.099 1.00 94.38 117 LEU A C 1
ATOM 945 O O . LEU A 1 117 ? -3.726 -5.851 5.765 1.00 94.38 117 LEU A O 1
ATOM 949 N N . VAL A 1 118 ? -5.303 -7.412 6.197 1.00 94.62 118 VAL A N 1
ATOM 950 C CA . VAL A 1 118 ? -4.532 -8.580 5.778 1.00 94.62 118 VAL A CA 1
ATOM 951 C C . VAL A 1 118 ? -5.124 -9.081 4.475 1.00 94.62 118 VAL A C 1
ATOM 953 O O . VAL A 1 118 ? -6.285 -9.490 4.434 1.00 94.62 118 VAL A O 1
ATOM 956 N N . ILE A 1 119 ? -4.324 -9.035 3.419 1.00 92.75 119 ILE A N 1
ATOM 957 C CA . ILE A 1 119 ? -4.707 -9.438 2.073 1.00 92.75 119 ILE A CA 1
ATOM 958 C C . ILE A 1 119 ? -3.812 -10.609 1.693 1.00 92.75 119 ILE A C 1
ATOM 960 O O . ILE A 1 119 ? -2.609 -10.565 1.937 1.00 92.75 119 ILE A O 1
ATOM 964 N N . ASP A 1 120 ? -4.395 -11.645 1.104 1.00 85.44 120 ASP A N 1
ATOM 965 C CA . ASP A 1 120 ? -3.660 -12.807 0.603 1.00 85.44 120 ASP A CA 1
ATOM 966 C C . ASP A 1 120 ? -3.888 -12.975 -0.910 1.00 85.44 120 ASP A C 1
ATOM 968 O O . ASP A 1 120 ? -4.585 -13.893 -1.356 1.00 85.44 120 ASP A O 1
ATOM 972 N N . PRO A 1 121 ? -3.405 -12.027 -1.740 1.00 71.50 121 PRO A N 1
ATOM 973 C CA . PRO A 1 121 ? -3.444 -12.189 -3.181 1.00 71.50 121 PRO A CA 1
ATOM 974 C C . PRO A 1 121 ? -2.490 -13.315 -3.592 1.00 71.50 121 PRO A C 1
ATOM 976 O O . PRO A 1 121 ? -1.280 -13.202 -3.430 1.00 71.50 121 PRO A O 1
ATOM 979 N N . LYS A 1 122 ? -3.020 -14.384 -4.196 1.00 71.00 122 LYS A N 1
ATOM 980 C CA . LYS A 1 122 ? -2.206 -15.431 -4.845 1.00 71.00 122 LYS A CA 1
ATOM 981 C C . LYS A 1 122 ? -1.130 -16.049 -3.917 1.00 71.00 122 LYS A C 1
ATOM 983 O O . LYS A 1 122 ? -0.049 -16.378 -4.393 1.00 71.00 122 LYS A O 1
ATOM 988 N N . ASN A 1 123 ? -1.433 -16.235 -2.626 1.00 66.94 123 ASN A N 1
ATOM 989 C CA . ASN A 1 123 ? -0.522 -16.744 -1.583 1.00 66.94 123 ASN A CA 1
ATOM 990 C C . ASN A 1 123 ? 0.633 -15.796 -1.193 1.00 66.94 123 ASN A C 1
ATOM 992 O O . ASN A 1 123 ? 1.582 -16.220 -0.526 1.00 66.94 123 ASN A O 1
ATOM 996 N N . GLU A 1 124 ? 0.585 -14.523 -1.590 1.00 79.69 124 GLU A N 1
ATOM 997 C CA . GLU A 1 124 ? 1.529 -13.496 -1.152 1.00 79.69 124 GLU A CA 1
ATOM 998 C C . GLU A 1 124 ? 0.855 -12.560 -0.155 1.00 79.69 124 GLU A C 1
ATOM 1000 O O . GLU A 1 124 ? 0.093 -11.681 -0.543 1.00 79.69 124 GLU A O 1
ATOM 1005 N N . ASN A 1 125 ? 1.167 -12.686 1.135 1.00 90.00 125 ASN A N 1
ATOM 1006 C CA . ASN A 1 125 ? 0.569 -11.793 2.121 1.00 90.00 125 ASN A CA 1
ATOM 1007 C C . ASN A 1 125 ? 0.960 -10.329 1.855 1.00 90.00 125 ASN A C 1
ATOM 1009 O O . ASN A 1 125 ? 2.135 -9.983 1.725 1.00 90.00 125 ASN A O 1
ATOM 1013 N N . TYR A 1 126 ? -0.030 -9.445 1.862 1.00 94.50 126 TYR A N 1
ATOM 1014 C CA . TYR A 1 126 ? 0.137 -8.001 1.803 1.00 94.50 126 TYR A CA 1
ATOM 1015 C C . TYR A 1 126 ? -0.556 -7.374 3.011 1.00 94.50 126 TYR A C 1
ATOM 1017 O O . TYR A 1 126 ? -1.686 -7.728 3.348 1.00 94.50 126 TYR A O 1
ATOM 1025 N N . LEU A 1 127 ? 0.140 -6.465 3.692 1.00 95.00 127 LEU A N 1
ATOM 1026 C CA . LEU A 1 127 ? -0.364 -5.780 4.877 1.00 95.00 127 LEU A CA 1
ATOM 1027 C C . LEU A 1 127 ? -0.511 -4.293 4.601 1.00 95.00 127 LEU A C 1
ATOM 1029 O O . LEU A 1 127 ? 0.445 -3.647 4.175 1.00 95.00 127 LEU A O 1
ATOM 1033 N N . VAL A 1 128 ? -1.680 -3.744 4.930 1.00 96.38 128 VAL A N 1
ATOM 1034 C CA . VAL A 1 128 ? -1.918 -2.296 4.975 1.00 96.38 128 VAL A CA 1
ATOM 1035 C C . VAL A 1 128 ? -2.256 -1.903 6.405 1.00 96.38 128 VAL A C 1
ATOM 1037 O O . VAL A 1 128 ? -3.145 -2.480 7.029 1.00 96.38 128 VAL A O 1
ATOM 1040 N N . LEU A 1 129 ? -1.519 -0.933 6.938 1.00 95.75 129 LEU A N 1
ATOM 1041 C CA . LEU A 1 129 ? -1.677 -0.426 8.292 1.00 95.75 129 LEU A CA 1
ATOM 1042 C C . LEU A 1 129 ? -2.218 0.994 8.216 1.00 95.75 129 LEU A C 1
ATOM 1044 O O . LEU A 1 129 ? -1.553 1.892 7.696 1.00 95.75 129 LEU A O 1
ATOM 1048 N N . LEU A 1 130 ? -3.390 1.203 8.798 1.00 96.75 130 LEU A N 1
ATOM 1049 C CA . LEU A 1 130 ? -4.015 2.506 8.948 1.00 96.75 130 LEU A CA 1
ATOM 1050 C C . LEU A 1 130 ? -3.955 2.948 10.406 1.00 96.75 130 LEU A C 1
ATOM 1052 O O . LEU A 1 130 ? -4.126 2.146 11.323 1.00 96.75 130 LEU A O 1
ATOM 1056 N N . GLY A 1 131 ? -3.706 4.233 10.618 1.00 95.25 131 GLY A N 1
ATOM 1057 C CA . GLY A 1 131 ? -3.928 4.901 11.893 1.00 95.25 131 GLY A CA 1
ATOM 1058 C C . GLY A 1 131 ? -5.251 5.649 11.862 1.00 95.25 131 GLY A C 1
ATOM 1059 O O . GLY A 1 131 ? -5.668 6.095 10.798 1.00 95.25 131 GLY A O 1
ATOM 1060 N N . LEU A 1 132 ? -5.874 5.817 13.024 1.00 93.06 132 LEU A N 1
ATOM 1061 C CA . LEU A 1 132 ? -7.046 6.674 13.181 1.00 93.06 132 LEU A CA 1
ATOM 1062 C C . LEU A 1 132 ? -6.619 8.000 13.828 1.00 93.06 132 LEU A C 1
ATOM 1064 O O . LEU A 1 132 ? -6.050 8.000 14.923 1.00 93.06 132 LEU A O 1
ATOM 1068 N N . VAL A 1 133 ? -6.875 9.118 13.151 1.00 91.31 133 VAL A N 1
ATOM 1069 C CA . VAL A 1 133 ? -6.648 10.476 13.664 1.00 91.31 133 VAL A CA 1
ATOM 1070 C C . VAL A 1 133 ? -7.982 11.210 13.611 1.00 91.31 133 VAL A C 1
ATOM 1072 O O . VAL A 1 133 ? -8.509 11.480 12.539 1.00 91.31 133 VAL A O 1
ATOM 1075 N N . GLY A 1 134 ? -8.571 11.483 14.777 1.00 88.69 134 GLY A N 1
ATOM 1076 C CA . GLY A 1 134 ? -9.964 11.934 14.831 1.00 88.69 134 GLY A CA 1
ATOM 1077 C C . GLY A 1 134 ? -10.900 10.854 14.279 1.00 88.69 134 GLY A C 1
ATOM 1078 O O . GLY A 1 134 ? -10.892 9.733 14.787 1.00 88.69 134 GLY A O 1
ATOM 1079 N N . ASN A 1 135 ? -11.661 11.195 13.238 1.00 92.06 135 ASN A N 1
ATOM 1080 C CA . ASN A 1 135 ? -12.555 10.281 12.517 1.00 92.06 135 ASN A CA 1
ATOM 1081 C C . ASN A 1 135 ? -12.033 9.938 11.111 1.00 92.06 135 ASN A C 1
ATOM 1083 O O . ASN A 1 135 ? -12.809 9.515 10.264 1.00 92.06 135 ASN A O 1
ATOM 1087 N N . GLU A 1 136 ? -10.744 10.148 10.851 1.00 96.31 136 GLU A N 1
ATOM 1088 C CA . GLU A 1 136 ? -10.133 9.955 9.535 1.00 96.31 136 GLU A CA 1
ATOM 1089 C C . GLU A 1 136 ? -8.986 8.949 9.612 1.00 96.31 136 GLU A C 1
ATOM 1091 O O . GLU A 1 136 ? -8.324 8.791 10.649 1.00 96.31 136 GLU A O 1
ATOM 1096 N N . TYR A 1 137 ? -8.729 8.267 8.498 1.00 97.25 137 TYR A N 1
ATOM 1097 C CA . TYR A 1 137 ? -7.604 7.356 8.378 1.00 97.25 137 TYR A CA 1
ATOM 1098 C C . TYR A 1 137 ? -6.354 8.060 7.853 1.00 97.25 137 TYR A C 1
ATOM 1100 O O . TYR A 1 137 ? -6.400 8.880 6.942 1.00 97.25 137 TYR A O 1
ATOM 1108 N N . ILE A 1 138 ? -5.204 7.655 8.384 1.00 96.00 138 ILE A N 1
ATOM 1109 C CA . ILE A 1 138 ? -3.887 7.902 7.789 1.00 96.00 138 ILE A CA 1
ATOM 1110 C C . ILE A 1 138 ? -3.250 6.571 7.417 1.00 96.00 138 ILE A C 1
ATOM 1112 O O . ILE A 1 138 ? -3.383 5.592 8.154 1.00 96.00 138 ILE A O 1
ATOM 1116 N N . ILE A 1 139 ? -2.496 6.521 6.321 1.00 95.69 139 ILE A N 1
ATOM 1117 C CA . ILE A 1 139 ? -1.732 5.317 5.989 1.00 95.69 139 ILE A CA 1
ATOM 1118 C C . ILE A 1 139 ? -0.438 5.320 6.803 1.00 95.69 139 ILE A C 1
ATOM 1120 O O . ILE A 1 139 ? 0.452 6.137 6.582 1.00 95.69 139 ILE A O 1
ATOM 1124 N N . ARG A 1 140 ? -0.321 4.392 7.759 1.00 92.56 140 ARG A N 1
ATOM 1125 C CA . ARG A 1 140 ? 0.906 4.200 8.545 1.00 92.56 140 ARG A CA 1
ATOM 1126 C C . ARG A 1 140 ? 1.936 3.383 7.794 1.00 92.56 140 ARG A C 1
ATOM 1128 O O . ARG A 1 140 ? 3.120 3.585 8.016 1.00 92.56 140 ARG A O 1
ATOM 1135 N N . SER A 1 141 ? 1.520 2.419 6.979 1.00 92.81 141 SER A N 1
ATOM 1136 C CA . SER A 1 141 ? 2.413 1.680 6.088 1.00 92.81 141 SER A CA 1
ATOM 1137 C C . SER A 1 141 ? 1.632 0.741 5.176 1.00 92.81 141 SER A C 1
ATOM 1139 O O . SER A 1 141 ? 0.481 0.416 5.458 1.00 92.81 141 SER A O 1
ATOM 1141 N N . ALA A 1 142 ? 2.291 0.248 4.132 1.00 94.12 142 ALA A N 1
ATOM 1142 C CA . ALA A 1 142 ? 1.795 -0.848 3.316 1.00 94.12 142 ALA A CA 1
ATOM 1143 C C . ALA A 1 142 ? 2.967 -1.624 2.702 1.00 94.12 142 ALA A C 1
ATOM 1145 O O . ALA A 1 142 ? 3.858 -1.003 2.113 1.00 94.12 142 ALA A O 1
ATOM 1146 N N . TYR A 1 143 ? 3.017 -2.946 2.875 1.00 92.94 143 TYR A N 1
ATOM 1147 C CA . TYR A 1 143 ? 4.165 -3.761 2.460 1.00 92.94 143 TYR A CA 1
ATOM 1148 C C . TYR A 1 143 ? 3.814 -5.250 2.287 1.00 92.94 143 TYR A C 1
ATOM 1150 O O . TYR A 1 143 ? 2.908 -5.752 2.961 1.00 92.94 143 TYR A O 1
ATOM 1158 N N . PRO A 1 144 ? 4.520 -5.973 1.394 1.00 91.94 144 PRO A N 1
ATOM 1159 C CA . PRO A 1 144 ? 4.456 -7.432 1.344 1.00 91.94 144 PRO A CA 1
ATOM 1160 C C . PRO A 1 144 ? 5.012 -8.025 2.641 1.00 91.94 144 PRO A C 1
ATOM 1162 O O . PRO A 1 144 ? 5.995 -7.532 3.190 1.00 91.94 144 PRO A O 1
ATOM 1165 N N . SER A 1 145 ? 4.378 -9.075 3.143 1.00 90.50 145 SER A N 1
ATOM 1166 C CA . SER A 1 145 ? 4.697 -9.683 4.429 1.00 90.50 145 SER A CA 1
ATOM 1167 C C . SER A 1 145 ? 4.796 -11.200 4.314 1.00 90.50 145 SER A C 1
ATOM 1169 O O . SER A 1 145 ? 4.313 -11.800 3.358 1.00 90.50 145 SER A O 1
ATOM 1171 N N . ASP A 1 146 ? 5.421 -11.834 5.301 1.00 89.44 146 ASP A N 1
ATOM 1172 C CA . ASP A 1 146 ? 5.453 -13.288 5.407 1.00 89.44 146 ASP A CA 1
ATOM 1173 C C . ASP A 1 146 ? 4.315 -13.811 6.303 1.00 89.44 146 ASP A C 1
ATOM 1175 O O . ASP A 1 146 ? 3.649 -13.071 7.039 1.00 89.44 146 ASP A O 1
ATOM 1179 N N . SER A 1 147 ? 4.086 -15.125 6.252 1.00 87.94 147 SER A N 1
ATOM 1180 C CA . SER A 1 147 ? 3.059 -15.783 7.065 1.00 87.94 147 SER A CA 1
ATOM 1181 C C . SER A 1 147 ? 3.310 -15.633 8.569 1.00 87.94 147 SER A C 1
ATOM 1183 O O . SER A 1 147 ? 2.361 -15.552 9.354 1.00 87.94 147 SER A O 1
ATOM 1185 N N . ASN A 1 148 ? 4.573 -15.565 8.996 1.00 89.12 148 ASN A N 1
ATOM 1186 C CA . ASN A 1 148 ? 4.945 -15.461 10.404 1.00 89.12 148 ASN A CA 1
ATOM 1187 C C . ASN A 1 148 ? 4.511 -14.113 10.986 1.00 89.12 148 ASN A C 1
ATOM 1189 O O . ASN A 1 148 ? 3.931 -14.053 12.076 1.00 89.12 148 ASN A O 1
ATOM 1193 N N . TYR A 1 149 ? 4.747 -13.033 10.249 1.00 87.50 149 TYR A N 1
ATOM 1194 C CA . TYR A 1 149 ? 4.375 -11.688 10.638 1.00 87.50 149 TYR A CA 1
ATOM 1195 C C . TYR A 1 149 ? 2.859 -11.495 10.569 1.00 87.50 149 TYR A C 1
ATOM 1197 O O . TYR A 1 149 ? 2.279 -10.960 11.515 1.00 87.50 149 TYR A O 1
ATOM 1205 N N . VAL A 1 150 ? 2.185 -12.026 9.544 1.00 90.25 150 VAL A N 1
ATOM 1206 C CA . VAL A 1 150 ? 0.713 -12.051 9.507 1.00 90.25 150 VAL A CA 1
ATOM 1207 C C . VAL A 1 150 ? 0.139 -12.788 10.715 1.00 90.25 150 VAL A C 1
ATOM 1209 O O . VAL A 1 150 ? -0.754 -12.277 11.388 1.00 90.25 150 VAL A O 1
ATOM 1212 N N . ASN A 1 151 ? 0.680 -13.952 11.072 1.00 90.81 151 ASN A N 1
ATOM 1213 C CA . ASN A 1 151 ? 0.241 -14.684 12.260 1.00 90.81 151 ASN A CA 1
ATOM 1214 C C . ASN A 1 151 ? 0.468 -13.881 13.549 1.00 90.81 151 ASN A C 1
ATOM 1216 O O . ASN A 1 151 ? -0.361 -13.911 14.461 1.00 90.81 151 ASN A O 1
ATOM 1220 N N . LYS A 1 152 ? 1.564 -13.121 13.633 1.00 90.44 152 LYS A N 1
ATOM 1221 C CA . LYS A 1 152 ? 1.836 -12.213 14.755 1.00 90.44 152 LYS A CA 1
ATOM 1222 C C . LYS A 1 152 ? 0.820 -11.071 14.828 1.00 90.44 152 LYS A C 1
ATOM 1224 O O . LYS A 1 152 ? 0.389 -10.737 15.931 1.00 90.44 152 LYS A O 1
ATOM 1229 N N . VAL A 1 153 ? 0.417 -10.508 13.690 1.00 88.31 153 VAL A N 1
ATOM 1230 C CA . VAL A 1 153 ? -0.674 -9.525 13.597 1.00 88.31 153 VAL A CA 1
ATOM 1231 C C . VAL A 1 153 ? -1.976 -10.134 14.110 1.00 88.31 153 VAL A C 1
ATOM 1233 O O . VAL A 1 153 ? -2.568 -9.594 15.042 1.00 88.31 153 VAL A O 1
ATOM 1236 N N . LYS A 1 154 ? -2.370 -11.301 13.588 1.00 90.56 154 LYS A N 1
ATOM 1237 C CA . LYS A 1 154 ? -3.604 -12.002 13.978 1.00 90.56 154 LYS A CA 1
ATOM 1238 C C . LYS A 1 154 ? -3.665 -12.311 15.477 1.00 90.56 154 LYS A C 1
ATOM 1240 O O . LYS A 1 154 ? -4.730 -12.225 16.069 1.00 90.56 154 LYS A O 1
ATOM 1245 N N . LYS A 1 155 ? -2.527 -12.631 16.106 1.00 91.75 155 LYS A N 1
ATOM 1246 C CA . LYS A 1 155 ? -2.435 -12.898 17.556 1.00 91.75 155 LYS A CA 1
ATOM 1247 C C . LYS A 1 155 ? -2.525 -11.645 18.432 1.00 91.75 155 LYS A C 1
ATOM 1249 O O . LYS A 1 155 ? -2.898 -11.751 19.594 1.00 91.75 155 LYS A O 1
ATOM 1254 N N . ARG A 1 156 ? -2.111 -10.482 17.923 1.00 89.62 156 ARG A N 1
ATOM 1255 C CA . ARG A 1 156 ? -2.020 -9.224 18.694 1.00 89.62 156 ARG A CA 1
ATOM 1256 C C . ARG A 1 156 ? -3.205 -8.290 18.481 1.00 89.62 156 ARG A C 1
ATOM 1258 O O . ARG A 1 156 ? -3.309 -7.281 19.171 1.00 89.62 156 ARG A O 1
ATOM 1265 N N . SER A 1 157 ? -4.046 -8.599 17.508 1.00 92.50 157 SER A N 1
ATOM 1266 C CA . SER A 1 157 ? -5.149 -7.758 17.067 1.00 92.50 157 SER A CA 1
ATOM 1267 C C . SER A 1 157 ? -6.460 -8.518 17.178 1.00 92.50 157 SER A C 1
ATOM 1269 O O . SER A 1 157 ? -6.494 -9.740 17.063 1.00 92.50 157 SER A O 1
ATOM 1271 N N . VAL A 1 158 ? -7.556 -7.789 17.339 1.00 93.50 158 VAL A N 1
ATOM 1272 C CA . VAL A 1 158 ? -8.898 -8.369 17.322 1.00 93.50 158 VAL A CA 1
ATOM 1273 C C . VAL A 1 158 ? -9.400 -8.372 15.884 1.00 93.50 158 VAL A C 1
ATOM 1275 O O . VAL A 1 158 ? -9.369 -7.335 15.222 1.00 93.50 158 VAL A O 1
ATOM 1278 N N . PHE A 1 159 ? -9.840 -9.528 15.389 1.00 94.88 159 PHE A N 1
ATOM 1279 C CA . PHE A 1 159 ? -10.539 -9.623 14.107 1.00 94.88 159 PHE A CA 1
ATOM 1280 C C . PHE A 1 159 ? -11.884 -8.899 14.202 1.00 94.88 159 PHE A C 1
ATOM 1282 O O . PHE A 1 159 ? -12.636 -9.135 15.146 1.00 94.88 159 PHE A O 1
ATOM 1289 N N . THR A 1 160 ? -12.192 -8.033 13.238 1.00 94.12 160 THR A N 1
ATOM 1290 C CA . THR A 1 160 ? -13.423 -7.231 13.278 1.00 94.12 160 THR A CA 1
ATOM 1291 C C . THR A 1 160 ? -14.378 -7.520 12.139 1.00 94.12 160 THR A C 1
ATOM 1293 O O . THR A 1 160 ? -15.584 -7.554 12.358 1.00 94.12 160 THR A O 1
ATOM 1296 N N . SER A 1 161 ? -13.874 -7.693 10.921 1.00 94.44 161 SER A N 1
ATOM 1297 C CA . SER A 1 161 ? -14.723 -7.851 9.741 1.00 94.44 161 SER A CA 1
ATOM 1298 C C . SER A 1 161 ? -13.930 -8.386 8.554 1.00 94.44 161 SER A C 1
ATOM 1300 O O . SER A 1 161 ? -12.704 -8.507 8.605 1.00 94.44 161 SER A O 1
ATOM 1302 N N . LYS A 1 162 ? -14.643 -8.703 7.471 1.00 94.69 162 LYS A N 1
ATOM 1303 C CA . LYS A 1 162 ? -14.053 -9.014 6.169 1.00 94.69 162 LYS A CA 1
ATOM 1304 C C . LYS A 1 162 ? -14.532 -8.009 5.138 1.00 94.69 162 LYS A C 1
ATOM 1306 O O . LYS A 1 162 ? -15.707 -7.659 5.129 1.00 94.69 162 LYS A O 1
ATOM 1311 N N . ILE A 1 163 ? -13.630 -7.617 4.254 1.00 93.88 163 ILE A N 1
ATOM 1312 C CA . ILE A 1 163 ? -13.951 -6.955 2.997 1.00 93.88 163 ILE A CA 1
ATOM 1313 C C . ILE A 1 163 ? -14.178 -8.050 1.954 1.00 93.88 163 ILE A C 1
ATOM 1315 O O . ILE A 1 163 ? -13.396 -9.010 1.851 1.00 93.88 163 ILE A O 1
ATOM 1319 N N . ARG A 1 164 ? -15.282 -7.928 1.222 1.00 89.69 164 ARG A N 1
ATOM 1320 C CA . ARG A 1 164 ? -15.682 -8.799 0.118 1.00 89.69 164 ARG A CA 1
ATOM 1321 C C . ARG A 1 164 ? -16.176 -7.881 -1.012 1.00 89.69 164 ARG A C 1
ATOM 1323 O O . ARG A 1 164 ? -17.163 -7.193 -0.762 1.00 89.69 164 ARG A O 1
ATOM 1330 N N . PRO A 1 165 ? -15.455 -7.808 -2.146 1.00 82.44 165 PRO A N 1
ATOM 1331 C CA . PRO A 1 165 ? -15.871 -7.034 -3.317 1.00 82.44 165 PRO A CA 1
ATOM 1332 C C . PRO A 1 165 ? -17.172 -7.553 -3.930 1.00 82.44 165 PRO A C 1
ATOM 1334 O O . PRO A 1 165 ? -17.462 -8.761 -3.744 1.00 82.44 165 PRO A O 1
#

pLDDT: mean 91.37, std 8.06, range [57.19, 98.25]

Radius of gyration: 15.85 Å; chains: 1; bounding box: 37×32×45 Å

Sequence (165 aa):
MSYSIDASGYLDLSKCYKGLGCDLFLASSLSKEFYFSELQNLIAWDGTHIINLQYESTWWHLVSRHEMGREKMNPLTHLDLERVKRLPLLKQVLLGNVAADVYKQTNKKGKIDVVQLVIDPKNENYLVLLGLVGNEYIIRSAYPSDSNYVNKVKKRSVFTSKIRP

Secondary structure (DSSP, 8-state):
----B-TTSSB--GGGEETTEE-HHHHHHHHHHHHHHHSSS-B-TTS-BEE-TT-HHHHHHHHB---SSS----HHHHB-HHHHTTHHHHHHHHTT-S-EEEEEEE-TTSSEEEEEEEE-GGG--EEEEEEEETTEEEEEEEEE--HHHHHHHHHHSEEEEEE--

Foldseek 3Di:
DPWDADPLQWIDQVVQDDPPDGVLVVLLVRLVVCLCPQVPFDQFCVRATEDPSNDPLLSQQQQFDDDPDPRDPDSVHTGDSQSSGCPRVVSCNRNLVAKWWWWFAADPVRHTAWIWTWHQDPNWTKIWIWGDDPRHTYTPYIGTDDPVVVVVRPVRTHTDDIRDD

Organism: NCBI:txid997872